Protein AF-A0A3S4FDQ7-F1 (afdb_monomer)

InterPro domains:
  IPR050136 Fatty acid oxidation complex subunit alpha [PTHR43612] (2-64)

Secondary structure (DSSP, 8-state):
-HHHHHTTT-HHHHHHHHHHHHHTT--HHHHHHHHHHHHHHHHTSHHHHHHHHHHHHHHHHHHSPP-

Mean predicted aligned error: 4.25 Å

Solvent-accessible surface area (backbone atoms only — not comparable to full-atom values): 4000 Å² total; per-residue (Å²): 108,73,67,76,74,48,47,88,81,45,58,62,69,60,49,50,54,52,46,51,63,72,30,68,88,51,55,72,68,62,28,50,52,48,45,50,67,56,46,57,62,48,69,71,33,70,61,45,50,50,53,52,47,50,53,53,49,52,54,49,60,72,69,50,79,84,128

Organism: Salmonella enterica I (NCBI:txid59201)

Structure (mmCIF, N/CA/C/O backbone):
data_AF-A0A3S4FDQ7-F1
#
_entry.id   AF-A0A3S4FDQ7-F1
#
loop_
_atom_site.group_PDB
_atom_site.id
_atom_site.type_symbol
_atom_site.label_atom_id
_atom_site.label_alt_id
_atom_site.label_comp_id
_atom_site.label_asym_id
_atom_site.label_entity_id
_atom_site.label_seq_id
_atom_site.pdbx_PDB_ins_code
_atom_site.Cartn_x
_atom_site.Cartn_y
_atom_site.Cartn_z
_atom_site.occupancy
_atom_site.B_iso_or_equiv
_atom_site.auth_seq_id
_atom_site.auth_comp_id
_atom_site.auth_asym_id
_atom_site.auth_atom_id
_atom_site.pdbx_PDB_model_num
ATOM 1 N N . MET A 1 1 ? -16.360 -11.078 -5.234 1.00 70.12 1 MET A N 1
ATOM 2 C CA . MET A 1 1 ? -15.718 -10.875 -3.915 1.00 70.12 1 MET A CA 1
ATOM 3 C C . MET A 1 1 ? -14.248 -10.519 -4.122 1.00 70.12 1 MET A C 1
ATOM 5 O O . MET A 1 1 ? -13.630 -11.144 -4.972 1.00 70.12 1 MET A O 1
ATOM 9 N N . VAL A 1 2 ? -13.670 -9.579 -3.361 1.00 77.75 2 VAL A N 1
ATOM 10 C CA . VAL A 1 2 ? -12.262 -9.136 -3.538 1.00 77.75 2 VAL A CA 1
ATOM 11 C C . VAL A 1 2 ? -11.265 -10.298 -3.433 1.00 77.75 2 VAL A C 1
ATOM 13 O O . VAL A 1 2 ? -10.413 -10.457 -4.302 1.00 77.75 2 VAL A O 1
ATOM 16 N N . ALA A 1 3 ? -11.425 -11.170 -2.433 1.00 80.56 3 ALA A N 1
ATOM 17 C CA . ALA A 1 3 ? -10.560 -12.337 -2.241 1.00 80.56 3 ALA A CA 1
ATOM 18 C C . ALA A 1 3 ? -10.614 -13.343 -3.407 1.00 80.56 3 ALA A C 1
ATOM 20 O O . ALA A 1 3 ? -9.613 -13.984 -3.717 1.00 80.56 3 ALA A O 1
ATOM 21 N N . GLN A 1 4 ? -11.772 -13.475 -4.064 1.00 81.88 4 GLN A N 1
ATOM 22 C CA . GLN A 1 4 ? -11.946 -14.401 -5.187 1.00 81.88 4 GLN A CA 1
ATOM 23 C C . GLN A 1 4 ? -11.188 -13.934 -6.433 1.00 81.88 4 GLN A C 1
ATOM 25 O O . GLN A 1 4 ? -10.673 -14.765 -7.170 1.00 81.88 4 GLN A O 1
ATOM 30 N N . THR A 1 5 ? -11.102 -12.621 -6.657 1.00 84.38 5 THR A N 1
ATOM 31 C CA . THR A 1 5 ? -10.390 -12.040 -7.804 1.00 84.38 5 THR A CA 1
ATOM 32 C C . THR A 1 5 ? -8.895 -11.894 -7.531 1.00 84.38 5 THR A C 1
ATOM 34 O O . THR A 1 5 ? -8.084 -12.169 -8.407 1.00 84.38 5 THR A O 1
ATOM 37 N N . ALA A 1 6 ? -8.519 -11.474 -6.321 1.00 80.12 6 ALA A N 1
ATOM 38 C CA . ALA A 1 6 ? -7.123 -11.225 -5.967 1.00 80.12 6 ALA A CA 1
ATOM 39 C C . ALA A 1 6 ? -6.312 -12.514 -5.760 1.00 80.12 6 ALA A C 1
ATOM 41 O O . ALA A 1 6 ? -5.096 -12.505 -5.911 1.00 80.12 6 ALA A O 1
ATOM 42 N N . GLY A 1 7 ? -6.949 -13.631 -5.398 1.00 82.25 7 GLY A N 1
ATOM 43 C CA . GLY A 1 7 ? -6.222 -14.842 -5.022 1.00 82.25 7 GLY A CA 1
ATOM 44 C C . GLY A 1 7 ? -5.307 -14.629 -3.804 1.00 82.25 7 GLY A C 1
ATOM 45 O O . GLY A 1 7 ? -5.392 -13.628 -3.096 1.00 82.25 7 GLY A O 1
ATOM 46 N N . LYS A 1 8 ? -4.431 -15.601 -3.523 1.00 81.69 8 LYS A N 1
ATOM 47 C CA . LYS A 1 8 ? -3.560 -15.575 -2.328 1.00 81.69 8 LYS A CA 1
ATOM 48 C C . LYS A 1 8 ? -2.264 -14.781 -2.512 1.00 81.69 8 LYS A C 1
ATOM 50 O O . LYS A 1 8 ? -1.647 -14.407 -1.523 1.00 81.69 8 LYS A O 1
ATOM 55 N N . HIS A 1 9 ? -1.847 -14.557 -3.755 1.00 89.56 9 HIS A N 1
ATOM 56 C CA . HIS A 1 9 ? -0.536 -13.986 -4.069 1.00 89.56 9 HIS A CA 1
ATOM 57 C C . HIS A 1 9 ? -0.537 -12.463 -4.137 1.00 89.56 9 HIS A C 1
ATOM 59 O O . HIS A 1 9 ? 0.524 -11.866 -4.106 1.00 89.56 9 HIS A O 1
ATOM 65 N N . TYR A 1 10 ? -1.701 -11.818 -4.199 1.00 91.25 10 TYR A N 1
ATOM 66 C CA . TYR A 1 10 ? -1.795 -10.364 -4.230 1.00 91.25 10 TYR A CA 1
ATOM 67 C C . TYR A 1 10 ? -2.300 -9.873 -2.868 1.00 91.25 10 TYR A C 1
ATOM 69 O O . TYR A 1 10 ? -3.509 -9.867 -2.637 1.00 91.25 10 TYR A O 1
ATOM 77 N N . PRO A 1 11 ? -1.409 -9.486 -1.934 1.00 93.62 11 PRO A N 1
ATOM 78 C CA . PRO A 1 11 ? -1.818 -9.092 -0.586 1.00 93.62 11 PRO A CA 1
ATOM 79 C C . PRO A 1 11 ? -2.521 -7.728 -0.557 1.00 93.62 11 PRO A C 1
ATOM 81 O O . PRO A 1 11 ? -3.398 -7.509 0.277 1.00 93.62 11 PRO A O 1
ATOM 84 N N . ALA A 1 12 ? -2.184 -6.823 -1.484 1.00 96.06 12 ALA A N 1
ATOM 85 C CA . ALA A 1 12 ? -2.657 -5.438 -1.472 1.00 96.06 12 ALA A CA 1
ATOM 86 C C . ALA A 1 12 ? -4.193 -5.279 -1.431 1.00 96.06 12 ALA A C 1
ATOM 88 O O . ALA A 1 12 ? -4.664 -4.530 -0.575 1.00 96.06 12 ALA A O 1
ATOM 89 N N . PRO A 1 13 ? -5.003 -5.990 -2.248 1.00 95.69 13 PRO A N 1
ATOM 90 C CA . PRO A 1 13 ? -6.459 -5.843 -2.216 1.00 95.69 13 PRO A CA 1
ATOM 91 C C . PRO A 1 13 ? -7.081 -6.228 -0.870 1.00 95.69 13 PRO A C 1
ATOM 93 O O . PRO A 1 13 ? -7.954 -5.527 -0.368 1.00 95.69 13 PRO A O 1
ATOM 96 N N . MET A 1 14 ? -6.622 -7.323 -0.256 1.00 95.38 14 MET A N 1
ATOM 97 C CA . MET A 1 14 ? -7.154 -7.757 1.038 1.00 95.38 14 MET A CA 1
ATOM 98 C C . MET A 1 14 ? -6.654 -6.891 2.190 1.00 95.38 14 MET A C 1
ATOM 100 O O . MET A 1 14 ? -7.420 -6.631 3.117 1.00 95.38 14 MET A O 1
ATOM 104 N N . THR A 1 15 ? -5.404 -6.429 2.139 1.00 96.00 15 THR A N 1
ATOM 105 C CA . THR A 1 15 ? -4.886 -5.471 3.119 1.00 96.00 15 THR A CA 1
ATOM 106 C C . THR A 1 15 ? -5.690 -4.176 3.067 1.00 96.00 15 THR A C 1
ATOM 108 O O . THR A 1 15 ? -6.161 -3.744 4.108 1.00 96.00 15 THR A O 1
ATOM 111 N N . ALA A 1 16 ? -5.963 -3.624 1.879 1.00 96.44 16 ALA A N 1
ATOM 112 C CA . ALA A 1 16 ? -6.777 -2.417 1.734 1.00 96.44 16 ALA A CA 1
ATOM 113 C C . ALA A 1 16 ? -8.175 -2.564 2.363 1.00 96.44 16 ALA A C 1
ATOM 115 O O . ALA A 1 16 ? -8.586 -1.710 3.145 1.00 96.44 16 ALA A O 1
ATOM 116 N N . VAL A 1 17 ? -8.880 -3.670 2.087 1.00 96.12 17 VAL A N 1
ATOM 117 C CA . VAL A 1 17 ? -10.204 -3.941 2.681 1.00 96.12 17 VAL A CA 1
ATOM 118 C C . VAL A 1 17 ? -10.130 -3.972 4.208 1.00 96.12 17 VAL A C 1
ATOM 120 O O . VAL A 1 17 ? -10.919 -3.303 4.869 1.00 96.12 17 VAL A O 1
ATOM 123 N N . LYS A 1 18 ? -9.159 -4.701 4.769 1.00 96.12 18 LYS A N 1
ATOM 124 C CA . LYS A 1 18 ? -8.987 -4.822 6.224 1.00 96.12 18 LYS A CA 1
ATOM 125 C C . LYS A 1 18 ? -8.605 -3.497 6.881 1.00 96.12 18 LYS A C 1
ATOM 127 O O . LYS A 1 18 ? -9.087 -3.195 7.967 1.00 96.12 18 LYS A O 1
ATOM 132 N N . THR A 1 19 ? -7.749 -2.705 6.240 1.00 97.69 19 THR A N 1
ATOM 133 C CA . THR A 1 19 ? -7.337 -1.386 6.736 1.00 97.69 19 THR A CA 1
ATOM 134 C C . THR A 1 19 ? -8.524 -0.428 6.783 1.00 97.69 19 THR A C 1
ATOM 136 O O . THR A 1 19 ? -8.719 0.238 7.795 1.00 97.69 19 THR A O 1
ATOM 139 N N . ILE A 1 20 ? -9.352 -0.399 5.733 1.00 97.50 20 ILE A N 1
ATOM 140 C CA . ILE A 1 20 ? -10.570 0.425 5.690 1.00 97.50 20 ILE A C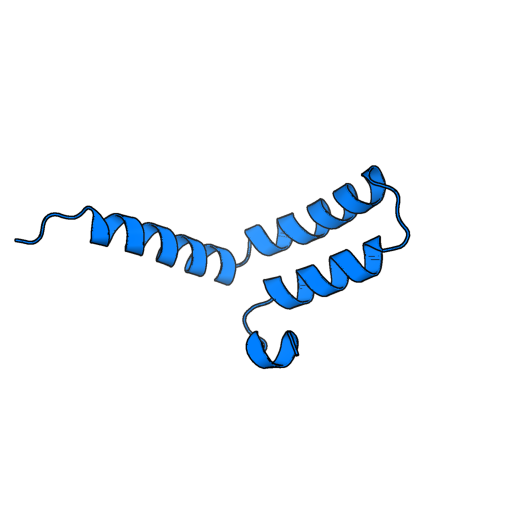A 1
ATOM 141 C C . ILE A 1 20 ? -11.571 -0.032 6.756 1.00 97.50 20 ILE A C 1
ATOM 143 O O . ILE A 1 20 ? -12.103 0.798 7.488 1.00 97.50 20 ILE A O 1
ATOM 147 N N . GLU A 1 21 ? -11.802 -1.342 6.877 1.00 97.50 21 GLU A N 1
ATOM 148 C CA . GLU A 1 21 ? -12.692 -1.914 7.894 1.00 97.50 21 GLU A CA 1
ATOM 149 C C . GLU A 1 21 ? -12.250 -1.531 9.315 1.00 97.50 21 GLU A C 1
ATOM 151 O O . GLU A 1 21 ? -13.060 -1.065 10.116 1.00 97.50 21 GLU A O 1
ATOM 156 N N . ALA A 1 22 ? -10.957 -1.657 9.616 1.00 97.25 22 ALA A N 1
ATOM 157 C CA . ALA A 1 22 ? -10.403 -1.322 10.924 1.00 97.25 22 ALA A CA 1
ATOM 158 C C . ALA A 1 22 ? -10.387 0.193 11.212 1.00 97.25 22 ALA A C 1
ATOM 160 O O . ALA A 1 22 ? -10.514 0.591 12.368 1.00 97.25 22 ALA A O 1
ATOM 161 N N . ALA A 1 23 ? -10.278 1.040 10.183 1.00 97.44 23 ALA A N 1
ATOM 162 C CA . ALA A 1 23 ? -10.353 2.497 10.309 1.00 97.44 23 ALA A CA 1
ATOM 163 C C . ALA A 1 23 ? -11.790 3.052 10.280 1.00 97.44 23 ALA A C 1
ATO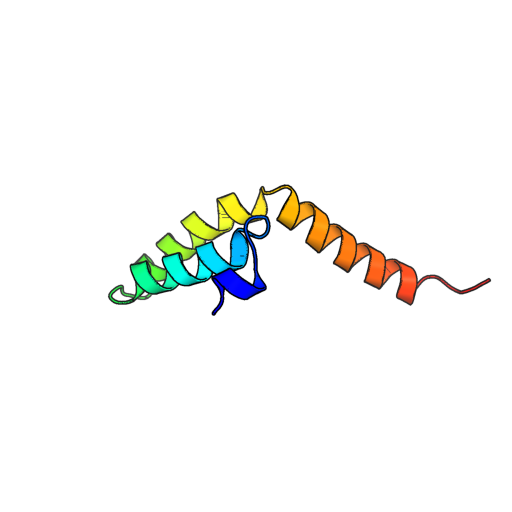M 165 O O . ALA A 1 23 ? -11.977 4.253 10.458 1.00 97.44 23 ALA A O 1
ATOM 166 N N . ALA A 1 24 ? -12.819 2.220 10.077 1.00 97.81 24 ALA A N 1
ATOM 167 C CA . ALA A 1 24 ? -14.175 2.678 9.751 1.00 97.81 24 ALA A CA 1
ATOM 168 C C . ALA A 1 24 ? -14.829 3.598 10.802 1.00 97.81 24 ALA A C 1
ATOM 170 O O . ALA A 1 24 ? -15.754 4.340 10.479 1.00 97.81 24 ALA A O 1
ATOM 171 N N . ARG A 1 25 ? -14.381 3.539 12.063 1.00 97.44 25 ARG A N 1
ATOM 172 C CA . ARG A 1 25 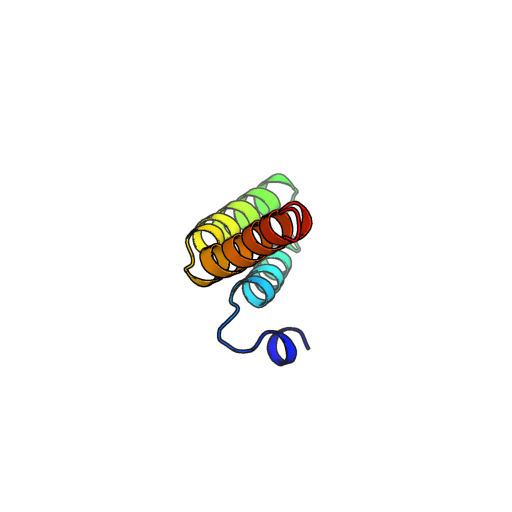? -14.896 4.362 13.174 1.00 97.44 25 ARG A CA 1
ATOM 173 C C . ARG A 1 25 ? -13.915 5.437 13.648 1.00 97.44 25 ARG A C 1
ATOM 175 O O . ARG A 1 25 ? -14.162 6.070 14.671 1.00 97.44 25 ARG A O 1
ATOM 182 N N . PHE A 1 26 ? -12.793 5.602 12.960 1.00 97.12 26 PHE A N 1
ATOM 183 C CA . PHE A 1 26 ? -11.741 6.533 13.344 1.00 97.12 26 PHE A CA 1
ATOM 184 C C . PHE A 1 26 ? -11.934 7.921 12.739 1.00 97.12 26 PHE A C 1
ATOM 186 O O . PHE A 1 26 ? -12.578 8.093 11.703 1.00 97.12 26 PHE A O 1
ATOM 193 N N . GLY A 1 27 ? -11.346 8.917 13.405 1.00 97.38 27 GLY A N 1
ATOM 194 C CA . GLY A 1 27 ? -11.123 10.230 12.825 1.00 97.38 27 GLY A CA 1
ATOM 195 C C . GLY A 1 27 ? -10.049 10.172 11.738 1.00 97.38 27 GLY A C 1
ATOM 196 O O . GLY A 1 27 ? -9.383 9.157 11.520 1.00 97.38 27 GLY A O 1
ATOM 197 N N . ARG A 1 28 ? -9.876 11.287 11.023 1.00 97.75 28 ARG A N 1
ATOM 198 C CA . ARG A 1 28 ? -8.939 11.368 9.893 1.00 97.75 28 ARG A CA 1
ATOM 199 C C . ARG A 1 28 ? -7.509 10.993 10.289 1.00 97.75 28 ARG A C 1
ATOM 201 O O . ARG A 1 28 ? -6.835 10.310 9.529 1.00 97.75 28 ARG A O 1
ATOM 208 N N . GLU A 1 29 ? -7.033 11.474 11.433 1.00 98.31 29 GLU A N 1
ATOM 209 C CA . GLU A 1 29 ? -5.642 11.278 11.846 1.00 98.31 29 GLU A CA 1
ATOM 210 C C . GLU A 1 29 ? -5.353 9.808 12.166 1.00 98.31 29 GLU A C 1
ATOM 212 O O . GLU A 1 29 ? -4.383 9.239 11.663 1.00 98.31 29 GLU A O 1
ATOM 217 N N . GLU A 1 30 ? -6.230 9.157 12.930 1.00 97.62 30 GLU A N 1
ATOM 218 C CA . GLU A 1 30 ? -6.060 7.754 13.294 1.00 97.62 30 GLU A CA 1
ATOM 219 C C . GLU A 1 30 ? -6.242 6.833 12.081 1.00 97.62 30 GLU A C 1
ATOM 221 O O . GLU A 1 30 ? -5.50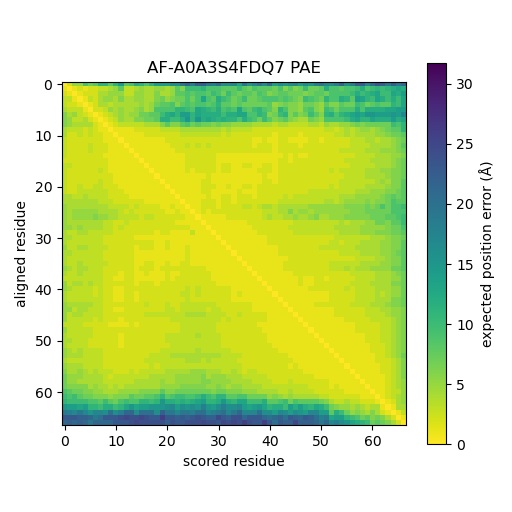4 5.854 11.938 1.00 97.62 30 GLU A O 1
ATOM 226 N N . ALA A 1 31 ? -7.159 7.175 11.170 1.00 98.31 31 ALA A N 1
ATOM 227 C CA . ALA A 1 31 ? -7.338 6.462 9.909 1.00 98.31 31 ALA A CA 1
ATOM 228 C C . ALA A 1 31 ? -6.084 6.543 9.019 1.00 98.31 31 ALA A C 1
ATOM 230 O O . ALA A 1 31 ? -5.600 5.509 8.559 1.00 98.31 31 ALA A O 1
ATOM 231 N N . LEU A 1 32 ? -5.504 7.737 8.838 1.00 98.31 32 LEU A N 1
ATOM 232 C CA . LEU A 1 32 ? -4.268 7.926 8.066 1.00 98.31 32 LEU A CA 1
ATOM 233 C C . LEU A 1 32 ? -3.074 7.205 8.702 1.00 98.31 32 LEU A C 1
ATOM 235 O O . LEU A 1 32 ? -2.241 6.635 7.999 1.00 98.31 32 LEU A O 1
ATOM 239 N N . ASN A 1 33 ? -2.991 7.187 10.034 1.00 98.12 33 ASN A N 1
ATOM 240 C CA . ASN A 1 33 ? -1.950 6.437 10.732 1.00 98.12 33 ASN A CA 1
ATOM 241 C C . ASN A 1 33 ? -2.074 4.926 10.461 1.00 98.12 33 ASN A C 1
ATOM 243 O O . ASN A 1 33 ? -1.072 4.243 10.240 1.00 98.12 33 ASN A O 1
ATOM 247 N N . LEU A 1 34 ? -3.299 4.390 10.439 1.00 97.88 34 LEU A N 1
ATOM 248 C CA . LEU A 1 34 ? -3.535 2.982 10.114 1.00 97.88 34 LEU A CA 1
ATOM 249 C C . LEU A 1 34 ? -3.245 2.665 8.639 1.00 97.88 34 LEU A C 1
ATOM 251 O O . LEU A 1 34 ? -2.658 1.621 8.338 1.00 97.88 34 LEU A O 1
ATOM 255 N N . GLU A 1 35 ? -3.610 3.571 7.731 1.00 98.00 35 GLU A N 1
ATOM 256 C CA . GLU A 1 35 ? -3.273 3.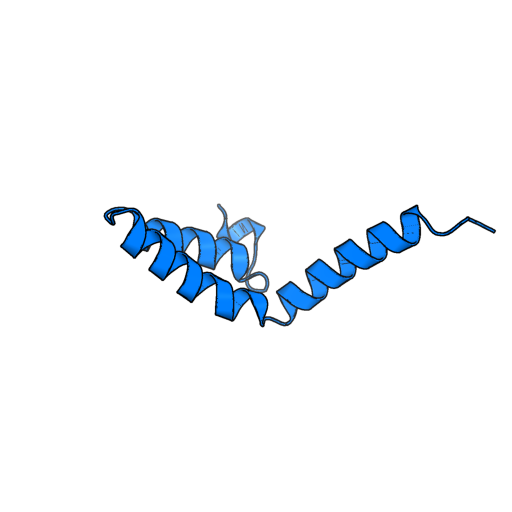484 6.309 1.00 98.00 35 GLU A CA 1
ATOM 257 C C . GLU A 1 35 ? -1.759 3.432 6.107 1.00 98.00 35 GLU A C 1
ATOM 259 O O . GLU A 1 35 ? -1.260 2.498 5.480 1.00 98.00 35 GLU A O 1
ATOM 264 N N . ASN A 1 36 ? -1.013 4.359 6.714 1.00 98.00 36 ASN A N 1
ATOM 265 C CA . ASN A 1 36 ? 0.442 4.413 6.608 1.00 98.00 36 ASN A CA 1
ATOM 266 C C . ASN A 1 36 ? 1.100 3.108 7.092 1.00 98.00 36 ASN A C 1
ATOM 268 O O . ASN A 1 36 ? 1.902 2.507 6.372 1.00 98.00 36 ASN A O 1
ATOM 272 N N . LYS A 1 37 ? 0.681 2.610 8.264 1.00 97.38 37 LYS A N 1
ATOM 273 C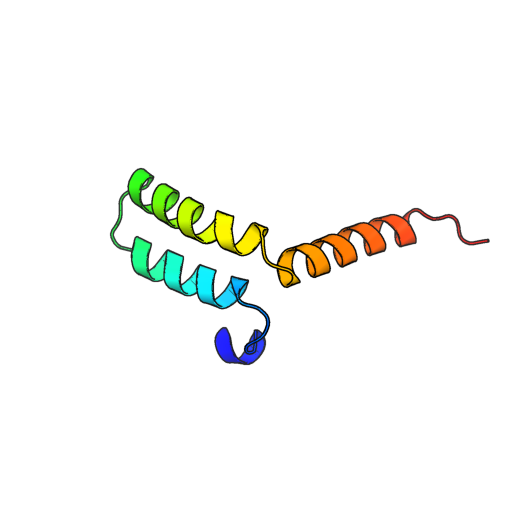 CA . LYS A 1 37 ? 1.156 1.333 8.829 1.00 97.38 37 LYS A CA 1
ATOM 274 C C . LYS A 1 37 ? 0.877 0.134 7.930 1.00 97.38 37 LYS A C 1
ATOM 276 O O . LYS A 1 37 ? 1.646 -0.821 7.938 1.00 97.38 37 LYS A O 1
ATOM 281 N N . SER A 1 38 ? -0.218 0.167 7.177 1.00 97.25 38 SER A N 1
ATOM 282 C CA . SER A 1 38 ? -0.596 -0.908 6.257 1.00 97.25 38 SER A CA 1
ATOM 283 C C . SER A 1 38 ? 0.124 -0.785 4.910 1.00 97.25 38 SER A C 1
ATOM 285 O O . SER A 1 38 ? 0.479 -1.791 4.298 1.00 97.25 38 SER A O 1
ATOM 287 N N . PHE A 1 39 ? 0.373 0.446 4.460 1.00 97.75 39 PHE A N 1
ATOM 288 C CA . PHE A 1 39 ? 1.010 0.753 3.185 1.00 97.75 39 PHE A CA 1
ATOM 289 C C . PHE A 1 39 ? 2.503 0.417 3.172 1.00 97.75 39 PHE A C 1
ATOM 291 O O . PHE A 1 39 ? 2.974 -0.204 2.220 1.00 97.75 39 PHE A O 1
ATOM 298 N N . VAL A 1 40 ? 3.250 0.786 4.220 1.00 97.81 40 VAL A N 1
ATOM 299 C CA . VAL A 1 40 ? 4.710 0.586 4.258 1.00 97.81 40 VAL A CA 1
ATOM 300 C C . VAL A 1 40 ? 5.094 -0.886 4.028 1.00 97.81 40 VAL A C 1
ATOM 302 O O . VAL A 1 40 ? 5.880 -1.146 3.115 1.00 97.81 40 VAL A O 1
ATOM 305 N N . PRO A 1 41 ? 4.514 -1.879 4.734 1.00 96.75 41 PRO A N 1
ATOM 306 C CA . PRO A 1 41 ? 4.800 -3.286 4.464 1.00 96.75 41 PRO A CA 1
ATOM 307 C C . PRO A 1 41 ? 4.467 -3.707 3.031 1.00 96.75 41 PRO A C 1
ATOM 309 O O . PRO A 1 41 ? 5.254 -4.425 2.418 1.00 96.75 41 PRO A O 1
ATOM 312 N N . LEU A 1 42 ? 3.338 -3.244 2.476 1.00 97.00 42 LEU A N 1
ATOM 313 C CA . LEU A 1 42 ? 2.943 -3.554 1.098 1.00 97.00 42 LEU A CA 1
ATOM 314 C C . LEU A 1 42 ? 3.965 -3.037 0.083 1.00 97.00 42 LEU A C 1
ATOM 316 O O . LEU A 1 42 ? 4.324 -3.771 -0.837 1.00 97.00 42 LEU A O 1
ATOM 320 N N . ALA A 1 43 ? 4.468 -1.816 0.268 1.00 97.38 43 ALA A N 1
ATOM 321 C CA . ALA A 1 43 ? 5.461 -1.211 -0.618 1.00 97.38 43 ALA A CA 1
ATOM 322 C C . ALA A 1 43 ? 6.785 -1.998 -0.660 1.00 97.38 43 ALA A C 1
ATOM 324 O O . ALA A 1 43 ? 7.491 -1.968 -1.667 1.00 97.38 43 ALA A O 1
ATOM 325 N N . HIS A 1 44 ? 7.104 -2.740 0.403 1.00 97.06 44 HIS A N 1
ATOM 326 C CA . HIS A 1 44 ? 8.302 -3.577 0.485 1.00 97.06 44 HIS A CA 1
ATOM 327 C C . HIS A 1 44 ? 8.124 -5.003 -0.065 1.00 97.06 44 HIS A C 1
ATOM 329 O O . HIS A 1 44 ? 9.097 -5.757 -0.109 1.00 97.06 44 HIS A O 1
ATOM 335 N N . THR A 1 45 ? 6.923 -5.388 -0.504 1.00 97.31 45 THR A N 1
ATOM 336 C CA . THR A 1 45 ? 6.669 -6.736 -1.038 1.00 97.31 45 THR A CA 1
ATOM 337 C C . THR A 1 45 ? 7.308 -6.965 -2.412 1.00 97.31 45 THR A C 1
ATOM 339 O O . THR A 1 45 ? 7.505 -6.040 -3.208 1.00 97.31 45 THR A O 1
ATOM 342 N N . ASN A 1 46 ? 7.612 -8.229 -2.723 1.00 97.25 46 ASN A N 1
ATOM 343 C CA . ASN A 1 46 ? 8.133 -8.607 -4.038 1.00 97.25 46 ASN A CA 1
ATOM 344 C C . ASN A 1 46 ? 7.089 -8.385 -5.135 1.00 97.25 46 ASN A C 1
ATOM 346 O O . ASN A 1 46 ? 7.430 -7.990 -6.247 1.00 97.25 46 ASN A O 1
ATOM 350 N N . GLU A 1 47 ? 5.818 -8.587 -4.807 1.00 96.25 47 GLU A N 1
ATOM 351 C CA . GLU A 1 47 ? 4.690 -8.395 -5.705 1.00 96.25 47 GLU A CA 1
ATOM 352 C C . GLU A 1 47 ? 4.507 -6.919 -6.054 1.00 96.25 47 GLU A C 1
ATOM 354 O O . GLU A 1 47 ? 4.321 -6.597 -7.227 1.00 96.25 47 GLU A O 1
ATOM 359 N N . ALA A 1 48 ? 4.652 -6.009 -5.082 1.00 97.19 48 ALA A N 1
ATOM 360 C CA . ALA A 1 48 ? 4.657 -4.574 -5.358 1.00 97.19 48 ALA A CA 1
ATOM 361 C C . ALA A 1 48 ? 5.806 -4.191 -6.301 1.00 97.19 48 ALA A C 1
ATOM 363 O O . ALA A 1 48 ? 5.573 -3.525 -7.311 1.00 97.19 48 ALA A O 1
ATOM 36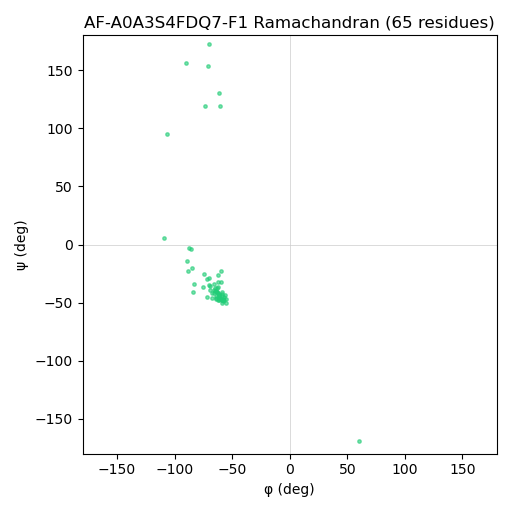4 N N . ARG A 1 49 ? 7.031 -4.672 -6.036 1.00 97.81 49 ARG A N 1
ATOM 365 C CA . ARG A 1 49 ? 8.179 -4.440 -6.928 1.00 97.81 49 ARG A CA 1
ATOM 366 C C . ARG A 1 49 ? 7.919 -4.978 -8.339 1.00 97.81 49 ARG A C 1
ATOM 368 O O . ARG A 1 49 ? 8.213 -4.284 -9.309 1.00 97.81 49 ARG A O 1
ATOM 375 N N . ALA A 1 50 ? 7.369 -6.183 -8.464 1.00 97.56 50 ALA A N 1
ATOM 376 C CA . ALA A 1 50 ? 7.087 -6.803 -9.754 1.00 97.56 50 ALA A CA 1
ATOM 377 C C . ALA A 1 50 ? 6.036 -6.017 -10.553 1.00 97.56 50 ALA A C 1
ATOM 379 O O . ALA A 1 50 ? 6.253 -5.726 -11.727 1.00 97.56 50 ALA A O 1
ATOM 380 N N . LEU A 1 51 ? 4.929 -5.624 -9.918 1.00 97.06 51 LEU A N 1
ATOM 381 C CA . LEU A 1 51 ? 3.853 -4.869 -10.566 1.00 97.06 51 LEU A CA 1
ATOM 382 C C . LEU A 1 51 ? 4.306 -3.472 -11.003 1.00 97.06 51 LEU A C 1
ATOM 384 O O . LEU A 1 51 ? 4.010 -3.055 -12.123 1.00 97.06 51 LEU A O 1
ATOM 388 N N . VAL A 1 52 ? 5.078 -2.773 -10.165 1.00 97.69 52 VAL A N 1
ATOM 389 C CA . VAL A 1 52 ? 5.694 -1.492 -10.544 1.00 97.69 52 VAL A CA 1
ATOM 390 C C . VAL A 1 52 ? 6.682 -1.690 -11.696 1.00 97.69 52 VAL A C 1
ATOM 392 O O . VAL A 1 52 ? 6.680 -0.909 -12.643 1.00 97.69 52 VAL A O 1
ATOM 395 N N . GLY A 1 53 ? 7.480 -2.759 -11.671 1.00 97.94 53 GLY A N 1
ATOM 396 C CA . GLY A 1 53 ? 8.376 -3.112 -12.773 1.00 97.94 53 GLY A CA 1
ATOM 397 C C . GLY A 1 53 ? 7.634 -3.340 -14.093 1.00 97.94 53 GLY A C 1
ATOM 398 O O . GLY A 1 53 ? 8.062 -2.831 -15.125 1.00 97.94 53 G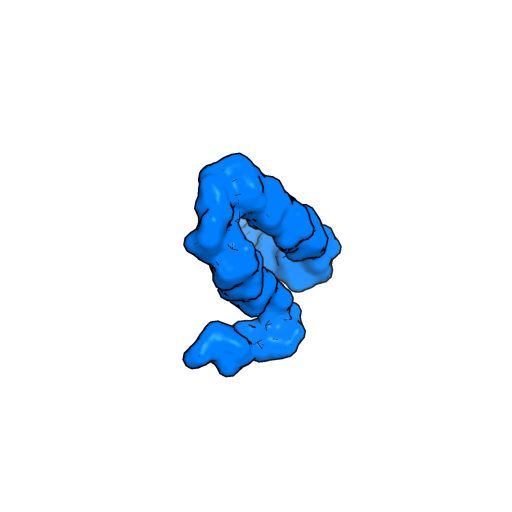LY A O 1
ATOM 399 N N . ILE A 1 54 ? 6.491 -4.035 -14.069 1.00 97.50 54 ILE A N 1
ATOM 400 C CA . ILE A 1 54 ? 5.627 -4.215 -15.248 1.00 97.50 54 ILE A CA 1
ATOM 401 C C . ILE A 1 54 ? 5.130 -2.864 -15.764 1.00 97.50 54 ILE A C 1
ATOM 403 O O . ILE A 1 54 ? 5.216 -2.612 -16.964 1.00 97.50 54 ILE A O 1
ATOM 407 N N . PHE A 1 55 ? 4.661 -1.985 -14.875 1.00 96.69 55 PHE A N 1
ATOM 408 C CA . PHE A 1 55 ? 4.224 -0.642 -15.253 1.00 96.69 55 PHE A CA 1
ATOM 409 C C . PHE A 1 55 ? 5.345 0.151 -15.941 1.00 96.69 55 PHE A C 1
ATOM 411 O O . PHE A 1 55 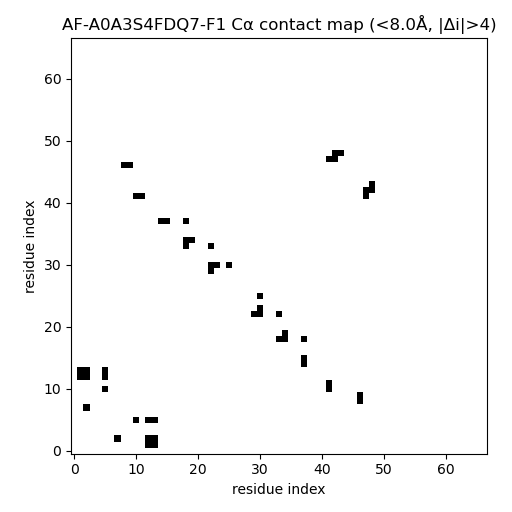? 5.137 0.698 -17.023 1.00 96.69 55 PHE A O 1
ATOM 418 N N . LEU A 1 56 ? 6.551 0.168 -15.367 1.00 97.56 56 LEU A N 1
ATOM 419 C CA . LEU A 1 56 ? 7.703 0.864 -15.950 1.00 97.56 56 LEU A CA 1
ATOM 420 C C . LEU A 1 56 ? 8.127 0.261 -17.297 1.00 97.56 56 LEU A C 1
ATOM 422 O O . LEU A 1 56 ? 8.430 0.999 -18.234 1.00 97.56 56 LEU A O 1
ATOM 426 N N . ASN A 1 57 ? 8.104 -1.066 -17.420 1.00 97.00 57 ASN A N 1
ATOM 427 C CA . ASN A 1 57 ? 8.419 -1.754 -18.670 1.00 97.00 57 ASN A CA 1
ATOM 428 C C . ASN A 1 57 ? 7.398 -1.441 -19.769 1.00 97.00 57 ASN A C 1
ATOM 430 O O . ASN A 1 57 ? 7.789 -1.230 -20.914 1.00 97.00 57 ASN A O 1
ATOM 434 N N . ASP A 1 58 ? 6.109 -1.366 -19.435 1.00 96.44 58 ASP A N 1
ATOM 435 C CA . ASP A 1 58 ? 5.062 -0.960 -20.376 1.00 96.44 58 ASP A CA 1
ATOM 436 C C . ASP A 1 58 ? 5.292 0.473 -20.885 1.00 96.44 58 ASP A C 1
ATOM 438 O O . ASP A 1 58 ? 5.236 0.718 -22.092 1.00 96.44 58 ASP A O 1
ATOM 442 N N . GLN A 1 59 ? 5.652 1.407 -19.996 1.00 95.50 59 GLN A N 1
ATOM 443 C CA . GLN A 1 59 ? 6.024 2.768 -20.403 1.00 95.50 59 GLN A CA 1
ATOM 444 C C . GLN A 1 59 ? 7.251 2.773 -21.323 1.00 95.50 59 GLN A C 1
ATOM 446 O O . GLN A 1 59 ? 7.249 3.439 -22.359 1.00 95.50 59 GLN A O 1
ATOM 451 N N . TYR A 1 60 ? 8.281 1.995 -20.987 1.00 94.75 60 TYR A N 1
ATOM 452 C CA . TYR A 1 60 ? 9.487 1.891 -21.803 1.00 94.75 60 TYR A CA 1
ATOM 453 C C . TYR A 1 60 ? 9.195 1.337 -23.205 1.00 94.75 60 TYR A C 1
ATOM 455 O O . TYR A 1 60 ? 9.622 1.921 -24.199 1.00 94.75 60 TYR A O 1
ATOM 463 N N . VAL A 1 61 ? 8.433 0.243 -23.307 1.00 93.94 61 VAL A N 1
ATOM 464 C CA . VAL A 1 61 ? 8.081 -0.383 -24.593 1.00 93.94 61 VAL A CA 1
ATOM 465 C C . VAL A 1 61 ? 7.259 0.558 -25.473 1.00 93.94 61 VAL A C 1
ATOM 467 O O . VAL A 1 61 ? 7.460 0.575 -26.685 1.00 93.94 61 VAL A O 1
ATOM 470 N N . LYS A 1 62 ? 6.364 1.360 -24.885 1.00 92.12 62 LYS A N 1
ATOM 471 C CA . LYS A 1 62 ? 5.551 2.339 -25.624 1.00 92.12 62 LYS A CA 1
ATOM 472 C C . LYS A 1 62 ? 6.380 3.457 -26.254 1.00 92.12 62 LYS A C 1
ATOM 474 O O . LYS A 1 62 ? 6.054 3.896 -27.352 1.00 92.12 62 LYS A O 1
ATOM 479 N N . VAL A 1 63 ? 7.425 3.917 -25.565 1.00 92.50 63 VAL A N 1
ATOM 480 C CA . VAL A 1 63 ? 8.288 5.018 -26.032 1.00 92.50 63 VAL A CA 1
ATOM 481 C C . VAL A 1 63 ? 9.440 4.512 -26.904 1.00 92.50 63 VAL A C 1
ATOM 483 O O . VAL A 1 63 ? 9.976 5.267 -27.715 1.00 92.50 63 VAL A O 1
ATOM 486 N N . LYS A 1 64 ? 9.825 3.236 -26.774 1.00 86.06 64 LYS A N 1
ATOM 487 C CA . LYS A 1 64 ? 10.895 2.644 -27.577 1.00 86.06 64 LYS A CA 1
ATOM 488 C C . LYS A 1 64 ? 10.524 2.701 -29.071 1.00 86.06 64 LYS A C 1
ATOM 490 O O . LYS A 1 64 ? 9.530 2.087 -29.466 1.00 86.06 64 LYS A O 1
ATOM 495 N N . PRO A 1 65 ? 11.318 3.383 -29.919 1.00 70.19 65 PRO A N 1
ATOM 496 C CA . PRO A 1 65 ? 11.072 3.399 -31.352 1.00 70.19 65 PRO A CA 1
ATOM 497 C C . PRO A 1 65 ? 11.174 1.974 -31.891 1.00 70.19 65 PRO A C 1
ATOM 499 O O . PRO A 1 65 ? 12.118 1.239 -31.584 1.00 70.19 65 PRO A O 1
ATOM 502 N N . LYS A 1 66 ? 10.168 1.568 -32.663 1.00 69.38 66 LYS A N 1
ATOM 503 C CA . LYS A 1 66 ? 10.189 0.280 -33.350 1.00 69.38 66 LYS A CA 1
ATOM 504 C C . LYS A 1 66 ? 11.176 0.395 -34.509 1.00 69.38 66 LYS A C 1
ATOM 506 O O . LYS A 1 66 ? 11.022 1.285 -35.342 1.00 69.38 66 LYS A O 1
ATOM 511 N N . SER A 1 67 ? 12.213 -0.440 -34.482 1.00 63.59 67 SER A N 1
ATOM 512 C CA . SER A 1 67 ? 13.096 -0.673 -35.630 1.00 63.59 67 SER A CA 1
ATOM 513 C C . SER A 1 67 ? 12.362 -1.448 -36.714 1.00 63.59 67 SER A C 1
ATOM 515 O O . SER A 1 67 ? 11.508 -2.286 -36.340 1.00 63.59 67 SER A O 1
#

Foldseek 3Di:
DQCVVCPDPRVVSVLVVVLCVVCVPPDPVVSVVSVVVSVVVNCPDPVVVVVVVVVVVVVVVVPDDDD

Nearest PDB structures (foldseek):
  6wyi-assembly1_A  TM=9.342E-01  e=2.699E+00  Mycobacterium tuberculosis H37Rv
  4mi2-assembly1_A  TM=8.093E-01  e=3.745E+00  Mycobacteroides abscessus ATCC 19977
  4fzw-assembly1_D  TM=9.310E-01  e=7.702E+00  Escherichia coli K-12
  1nzy-assembly1_B  TM=8.324E-01  e=7.702E+00  Pseudomonas sp. CBS3
  2ej5-assembly2_B  TM=7.942E-01  e=9.376E+00  Geobacillus kaustophilus

Sequence (67 aa):
MVAQTAGKHYPAPMTAVKTIEAAARFGREEALNLENKSFVPLAHTNEARALVGIFLNDQYVKVKPKS

pLDDT: mean 93.17, std 8.11, range [63.59, 98.31]

Radius of gyration: 16.16 Å; Cα contacts (8 Å, |Δi|>4): 27; chains: 1; bounding box: 29×27×49 Å